Protein AF-A0A7W1S680-F1 (afdb_monomer)

Foldseek 3Di:
DVLVVLVVLLVVLLLQLLLLQLQLVVLVVVQADPNDGDVVSNVSNVRSNVSSVVSLVVSQVSCVVNPNPDPLLSVLSSVLSNVVSNCVVVVVVVVDDPVVVVVNVCVSVVSNVVSVVVVD

Secondary structure (DSSP, 8-state):
-HHHHHHHHHHHHHHHHHHHHHHHHHHHTTSEETTEE-HHHHHHHHHHHHHHHHHHHHHHHHHHHTT---HHHHHHHHHHHHHHHHHHHTT-GGGS-HHHHHHHHHHHHHHHHHHHHHH-

Mean predicted aligned error: 4.37 Å

Solvent-accessible surface area (backbone atoms only — not comparable to full-atom values): 6111 Å² total; per-residue (Å²): 111,72,66,61,55,38,54,53,49,29,52,52,28,34,46,54,11,11,45,22,33,22,45,12,50,59,25,52,73,57,16,64,52,96,91,38,79,39,64,67,32,44,52,50,11,52,49,17,36,53,50,8,50,56,31,36,56,56,18,50,55,41,31,44,78,75,68,56,70,56,65,67,61,54,50,50,54,43,49,53,39,22,52,52,30,33,34,56,74,70,53,50,55,83,69,49,53,75,65,56,53,51,50,53,51,52,52,53,50,50,53,52,48,51,52,48,68,75,76,102

Structure (mmCIF, N/CA/C/O backbone):
data_AF-A0A7W1S680-F1
#
_entry.id   AF-A0A7W1S680-F1
#
loop_
_atom_site.group_PDB
_atom_site.id
_atom_site.type_symbol
_atom_site.label_atom_id
_atom_site.label_alt_id
_atom_site.label_comp_id
_atom_site.label_asym_id
_atom_site.label_entity_id
_atom_site.label_seq_id
_atom_site.pdbx_PDB_ins_code
_atom_site.Cartn_x
_atom_site.Cartn_y
_atom_site.Cartn_z
_atom_site.occupancy
_atom_site.B_iso_or_equiv
_atom_site.auth_seq_id
_atom_site.auth_comp_id
_atom_site.auth_asym_id
_atom_site.auth_atom_id
_atom_site.pdbx_PDB_model_num
ATOM 1 N N . MET A 1 1 ? -12.334 12.227 23.073 1.00 55.75 1 MET A N 1
ATOM 2 C CA . MET A 1 1 ? -11.356 12.900 22.182 1.00 55.75 1 MET A CA 1
ATOM 3 C C . MET A 1 1 ? -10.132 12.025 21.917 1.00 55.75 1 MET A C 1
ATOM 5 O O . MET A 1 1 ? -9.744 11.928 20.762 1.00 55.75 1 MET A O 1
ATOM 9 N N . GLU A 1 2 ? -9.594 11.311 22.916 1.00 63.66 2 GLU A N 1
ATOM 10 C CA . GLU A 1 2 ? -8.465 10.368 22.738 1.00 63.66 2 GLU A CA 1
ATOM 11 C C . GLU A 1 2 ? -8.721 9.264 21.695 1.00 63.66 2 GLU A C 1
ATOM 13 O O . GLU A 1 2 ? -7.851 8.943 20.886 1.00 63.66 2 GLU A O 1
ATOM 18 N N . GLN A 1 3 ? -9.945 8.732 21.647 1.00 67.12 3 GLN A N 1
ATOM 19 C CA . GLN A 1 3 ? -10.297 7.665 20.707 1.00 67.12 3 GLN A CA 1
ATOM 20 C C . GLN A 1 3 ? -10.351 8.147 19.244 1.00 67.12 3 GLN A C 1
ATOM 22 O O . GLN A 1 3 ? -9.863 7.459 18.354 1.00 67.12 3 GLN A O 1
ATOM 27 N N . ILE A 1 4 ? -10.864 9.360 18.993 1.00 71.50 4 ILE A N 1
ATOM 28 C CA . ILE A 1 4 ? -10.884 9.974 17.649 1.00 71.50 4 ILE A CA 1
ATOM 29 C C . ILE A 1 4 ? -9.453 10.233 17.163 1.00 71.50 4 ILE A C 1
ATOM 31 O O . ILE A 1 4 ? -9.131 9.934 16.014 1.00 71.50 4 ILE A O 1
ATOM 35 N N . GLY A 1 5 ? -8.579 10.720 18.052 1.00 80.81 5 GLY A N 1
ATOM 36 C CA . GLY A 1 5 ? -7.153 10.872 17.754 1.00 80.81 5 GLY A CA 1
ATOM 37 C C . GLY A 1 5 ? -6.495 9.542 17.381 1.00 80.81 5 GLY A C 1
ATOM 38 O O . GLY A 1 5 ? -5.732 9.482 16.422 1.00 80.81 5 GLY A O 1
ATOM 39 N N . SER A 1 6 ? -6.860 8.459 18.071 1.00 85.38 6 SER A N 1
ATOM 40 C CA . SER A 1 6 ? -6.329 7.118 17.799 1.00 85.38 6 SER A CA 1
ATOM 41 C C . SER A 1 6 ? -6.743 6.594 16.420 1.00 85.38 6 SER A C 1
ATOM 43 O O . SER A 1 6 ? -5.892 6.115 15.676 1.00 85.38 6 SER A O 1
ATOM 45 N N . TYR A 1 7 ? -8.012 6.751 16.024 1.00 91.50 7 TYR A N 1
ATOM 46 C CA . TYR A 1 7 ? -8.466 6.353 14.684 1.00 91.50 7 TYR A CA 1
ATOM 47 C C . TYR A 1 7 ? -7.807 7.166 13.567 1.00 91.50 7 TYR A C 1
ATOM 49 O O . TYR A 1 7 ? -7.398 6.594 12.557 1.00 91.50 7 TYR A O 1
ATOM 57 N N . ALA A 1 8 ? -7.648 8.480 13.749 1.00 92.62 8 ALA A N 1
ATOM 58 C CA . ALA A 1 8 ? -6.958 9.321 12.772 1.00 92.62 8 ALA A CA 1
ATOM 59 C C . ALA A 1 8 ? -5.498 8.881 12.578 1.00 92.62 8 ALA A C 1
ATOM 61 O O . ALA A 1 8 ? -5.033 8.763 11.445 1.00 92.62 8 ALA A O 1
ATOM 62 N N . VAL A 1 9 ? -4.795 8.572 13.673 1.00 94.69 9 VAL A N 1
ATOM 63 C CA . VAL A 1 9 ? -3.418 8.060 13.632 1.00 94.69 9 VAL A CA 1
ATOM 64 C C . VAL A 1 9 ? -3.344 6.718 12.903 1.00 94.69 9 VAL A C 1
ATOM 66 O O . VAL A 1 9 ? -2.469 6.555 12.056 1.00 94.69 9 VAL A O 1
ATOM 69 N N . ILE A 1 10 ? -4.276 5.792 13.158 1.00 95.12 10 ILE A N 1
ATOM 70 C CA . ILE A 1 10 ? -4.343 4.506 12.443 1.00 95.12 10 ILE A CA 1
ATOM 71 C C . ILE A 1 10 ? -4.457 4.739 10.935 1.00 95.12 10 ILE A C 1
ATOM 73 O O . ILE A 1 10 ? -3.678 4.172 10.170 1.00 95.12 10 ILE A O 1
ATOM 77 N N . VAL A 1 11 ? -5.390 5.592 10.505 1.00 95.38 11 VAL A N 1
ATOM 78 C CA . VAL A 1 11 ? -5.611 5.877 9.080 1.00 95.38 11 VAL A CA 1
ATOM 79 C C . VAL A 1 11 ? -4.367 6.498 8.450 1.00 95.38 11 VAL A C 1
ATOM 81 O O . VAL A 1 11 ? -3.892 6.007 7.429 1.00 95.38 11 VAL A O 1
ATOM 84 N N . ILE A 1 12 ? -3.799 7.534 9.073 1.00 96.81 12 ILE A N 1
ATOM 85 C CA . ILE A 1 12 ? -2.622 8.235 8.546 1.00 96.81 12 ILE A CA 1
ATOM 86 C C . ILE A 1 12 ? -1.425 7.285 8.442 1.00 96.81 12 ILE A C 1
ATOM 88 O O . ILE A 1 12 ? -0.807 7.203 7.383 1.00 96.81 12 ILE A O 1
ATOM 92 N N . LEU A 1 13 ? -1.109 6.540 9.505 1.00 97.69 13 LEU A N 1
ATOM 93 C CA . LEU A 1 13 ? 0.028 5.619 9.505 1.00 97.69 13 LEU A CA 1
ATOM 94 C C . LEU A 1 13 ? -0.156 4.482 8.502 1.00 97.69 13 LEU A C 1
ATOM 96 O O . LEU A 1 13 ? 0.803 4.124 7.825 1.00 97.69 13 LEU A O 1
ATOM 100 N N . THR A 1 14 ? -1.374 3.953 8.357 1.00 97.31 14 THR A N 1
ATOM 101 C CA . THR A 1 14 ? -1.655 2.894 7.377 1.00 97.31 14 THR A CA 1
ATOM 102 C C . THR A 1 14 ? -1.517 3.417 5.946 1.00 97.31 14 THR A C 1
ATOM 104 O O . THR A 1 14 ? -0.926 2.739 5.113 1.00 97.31 14 THR A O 1
ATOM 107 N N . ILE A 1 15 ? -1.986 4.639 5.655 1.00 97.69 15 ILE A N 1
ATOM 108 C CA . ILE A 1 15 ? -1.802 5.287 4.343 1.00 97.69 15 ILE A CA 1
ATOM 109 C C . ILE A 1 15 ? -0.320 5.492 4.040 1.00 97.69 15 ILE A C 1
ATOM 111 O O . ILE A 1 15 ? 0.149 5.095 2.976 1.00 97.69 15 ILE A O 1
ATOM 115 N N . LEU A 1 16 ? 0.434 6.080 4.970 1.00 97.94 16 LEU A N 1
ATOM 116 C CA . LEU A 1 16 ? 1.863 6.318 4.770 1.00 97.94 16 LEU A CA 1
ATOM 117 C C . LEU A 1 16 ? 2.642 5.002 4.625 1.00 97.94 16 LEU A C 1
ATOM 119 O O . LEU A 1 16 ? 3.539 4.915 3.788 1.00 97.94 16 LEU A O 1
ATOM 123 N N . SER A 1 17 ? 2.264 3.977 5.391 1.00 98.38 17 SER A N 1
ATOM 124 C CA . SER A 1 17 ? 2.792 2.621 5.262 1.00 98.38 17 SER A CA 1
ATOM 125 C C . SER A 1 17 ? 2.547 2.056 3.861 1.00 98.38 17 SER A C 1
ATOM 127 O O . SER A 1 17 ? 3.505 1.704 3.174 1.00 98.38 17 SER A O 1
ATOM 129 N N . GLY A 1 18 ? 1.296 2.074 3.389 1.00 97.75 18 GLY A N 1
ATOM 130 C CA . GLY A 1 18 ? 0.941 1.562 2.066 1.00 97.75 18 GLY A CA 1
ATOM 131 C C . GLY A 1 18 ? 1.595 2.329 0.915 1.00 97.75 18 GLY A C 1
ATOM 132 O O . GLY A 1 18 ? 1.929 1.725 -0.103 1.00 97.75 18 GLY A O 1
ATOM 133 N N . ILE A 1 19 ? 1.857 3.632 1.069 1.00 97.69 19 ILE A N 1
ATOM 134 C CA . ILE A 1 19 ? 2.658 4.410 0.109 1.00 97.69 19 ILE A CA 1
ATOM 135 C C . ILE A 1 19 ? 4.118 3.934 0.105 1.00 97.69 19 ILE A C 1
ATOM 137 O O . ILE A 1 19 ? 4.694 3.769 -0.972 1.00 97.69 19 ILE A O 1
ATOM 141 N N . GLY A 1 20 ? 4.715 3.698 1.277 1.00 98.00 20 GLY A N 1
ATOM 142 C CA . GLY A 1 20 ? 6.068 3.141 1.398 1.00 98.00 20 GLY A CA 1
ATOM 143 C C . GLY A 1 20 ? 6.187 1.779 0.713 1.00 98.00 20 GLY A C 1
ATOM 144 O O . GLY A 1 20 ? 7.052 1.587 -0.145 1.00 98.00 20 GLY A O 1
ATOM 145 N N . ASP A 1 21 ? 5.249 0.877 0.998 1.00 98.31 21 ASP A N 1
ATOM 146 C CA . ASP A 1 21 ? 5.191 -0.441 0.365 1.00 98.31 21 ASP A CA 1
ATOM 147 C C . ASP A 1 21 ? 4.945 -0.340 -1.142 1.00 98.31 21 ASP A C 1
ATOM 149 O O . ASP A 1 21 ? 5.576 -1.057 -1.917 1.00 98.31 21 ASP A O 1
ATOM 153 N N . ALA A 1 22 ? 4.098 0.591 -1.596 1.00 97.88 22 ALA A N 1
ATOM 154 C CA . ALA A 1 22 ? 3.875 0.829 -3.018 1.00 97.88 22 ALA A CA 1
ATOM 155 C C . ALA A 1 22 ? 5.160 1.234 -3.754 1.00 97.88 22 ALA A C 1
ATOM 157 O O . ALA A 1 22 ? 5.430 0.713 -4.838 1.00 97.88 22 ALA A O 1
ATOM 158 N N . GLN A 1 23 ? 5.985 2.106 -3.164 1.00 97.81 23 GLN A N 1
ATOM 159 C CA . GLN A 1 23 ? 7.317 2.407 -3.704 1.00 97.81 23 GLN A CA 1
ATOM 160 C C . GLN A 1 23 ? 8.196 1.152 -3.724 1.00 97.81 23 GLN A C 1
ATOM 162 O O . GLN A 1 23 ? 8.834 0.862 -4.740 1.00 97.81 23 GLN A O 1
ATOM 167 N N . GLY A 1 24 ? 8.166 0.371 -2.639 1.00 98.06 24 GLY A N 1
ATOM 168 C CA . GLY A 1 24 ? 8.826 -0.929 -2.536 1.00 98.06 24 GLY A CA 1
ATOM 169 C C . GLY A 1 24 ? 8.504 -1.843 -3.721 1.00 98.06 24 GLY A C 1
ATOM 170 O O . GLY A 1 24 ? 9.416 -2.328 -4.398 1.00 98.06 24 GLY A O 1
ATOM 171 N N . PHE A 1 25 ? 7.215 -2.005 -4.033 1.00 97.94 25 PHE A N 1
ATOM 172 C CA . PHE A 1 25 ? 6.725 -2.817 -5.149 1.00 97.94 25 PHE A CA 1
ATOM 173 C C . PHE A 1 25 ? 7.121 -2.268 -6.521 1.00 97.94 25 PHE A C 1
ATOM 175 O O . PHE A 1 25 ? 7.530 -3.037 -7.392 1.00 97.94 25 PHE A O 1
ATOM 182 N N . LEU A 1 26 ? 7.035 -0.953 -6.733 1.00 96.94 26 LEU A N 1
ATOM 183 C CA . LEU A 1 26 ? 7.388 -0.342 -8.018 1.00 96.94 26 LEU A CA 1
ATOM 184 C C . LEU A 1 26 ? 8.868 -0.516 -8.357 1.00 96.94 26 LEU A C 1
ATOM 186 O O . LEU A 1 26 ? 9.209 -0.814 -9.501 1.00 96.94 26 LEU A O 1
ATOM 190 N N . HIS A 1 27 ? 9.747 -0.355 -7.370 1.00 98.00 27 HIS A N 1
ATOM 191 C CA . HIS A 1 27 ? 11.175 -0.600 -7.545 1.00 98.00 27 HIS A CA 1
ATOM 192 C C . HIS A 1 27 ? 11.495 -2.100 -7.647 1.00 98.00 27 HIS A C 1
ATOM 194 O O . HIS A 1 27 ? 12.300 -2.497 -8.491 1.00 98.00 27 HIS A O 1
ATOM 200 N N . ALA A 1 28 ? 10.799 -2.961 -6.892 1.00 97.62 28 ALA A N 1
ATOM 201 C CA . ALA A 1 28 ? 10.940 -4.416 -7.012 1.00 97.62 28 ALA A CA 1
ATOM 202 C C . ALA A 1 28 ? 10.635 -4.906 -8.437 1.00 97.62 28 ALA A C 1
ATOM 204 O O . ALA A 1 28 ? 11.357 -5.743 -8.975 1.00 97.62 28 ALA A O 1
ATOM 205 N N . ALA A 1 29 ? 9.612 -4.340 -9.086 1.00 96.88 29 ALA A N 1
ATOM 206 C CA . ALA A 1 29 ? 9.246 -4.677 -10.461 1.00 96.88 29 ALA A CA 1
ATOM 207 C C . ALA A 1 29 ? 10.326 -4.303 -11.498 1.00 96.88 29 ALA A C 1
ATOM 209 O O . ALA A 1 29 ? 10.319 -4.831 -12.608 1.00 96.88 29 ALA A O 1
ATOM 210 N N . ARG A 1 30 ? 11.258 -3.405 -11.150 1.00 96.69 30 ARG A N 1
ATOM 211 C CA . ARG A 1 30 ? 12.325 -2.907 -12.034 1.00 96.69 30 ARG A CA 1
ATOM 212 C C . ARG A 1 30 ? 13.710 -3.456 -11.709 1.00 96.69 30 ARG A C 1
ATOM 214 O O . ARG A 1 30 ? 14.632 -3.210 -12.486 1.00 96.69 30 ARG A O 1
ATOM 221 N N . MET A 1 31 ? 13.876 -4.185 -10.602 1.00 97.31 31 MET A N 1
ATOM 222 C CA . MET A 1 31 ? 15.198 -4.609 -10.127 1.00 97.31 31 MET A CA 1
ATOM 223 C C . MET A 1 31 ? 15.862 -5.669 -11.006 1.00 97.31 31 MET A C 1
ATOM 225 O O . MET A 1 31 ? 17.081 -5.789 -10.986 1.00 97.31 31 MET A O 1
ATOM 229 N N . TRP A 1 32 ? 15.096 -6.404 -11.810 1.00 97.06 32 TRP A N 1
ATOM 230 C CA . TRP A 1 32 ? 15.630 -7.358 -12.778 1.00 97.06 32 TRP A CA 1
ATOM 231 C C . TRP A 1 32 ? 15.404 -6.846 -14.194 1.00 97.06 32 TRP A C 1
ATOM 233 O O . TRP A 1 32 ? 14.267 -6.754 -14.649 1.00 97.06 32 TRP A O 1
ATOM 243 N N . GLN A 1 33 ? 16.483 -6.545 -14.916 1.00 95.31 33 GLN A N 1
ATOM 244 C CA . GLN A 1 33 ? 16.410 -6.160 -16.326 1.00 95.31 33 GLN A CA 1
ATOM 245 C C . GLN A 1 33 ? 17.424 -6.963 -17.131 1.00 95.31 33 GLN A C 1
ATOM 247 O O . GLN A 1 33 ? 18.615 -6.985 -16.822 1.00 95.31 33 GLN A O 1
ATOM 252 N N . SER A 1 34 ? 16.946 -7.648 -18.174 1.00 94.75 34 SER A N 1
ATOM 253 C CA . SER A 1 34 ? 17.773 -8.498 -19.047 1.00 94.75 34 SER A CA 1
ATOM 254 C C . SER A 1 34 ? 18.617 -9.534 -18.282 1.00 94.75 34 SER A C 1
ATOM 256 O O . SER A 1 34 ? 19.789 -9.744 -18.586 1.00 94.75 34 SER A O 1
ATOM 258 N N . GLY A 1 35 ? 18.038 -10.143 -17.239 1.00 94.81 35 GLY A N 1
ATOM 259 C CA . GLY A 1 35 ? 18.705 -11.149 -16.400 1.00 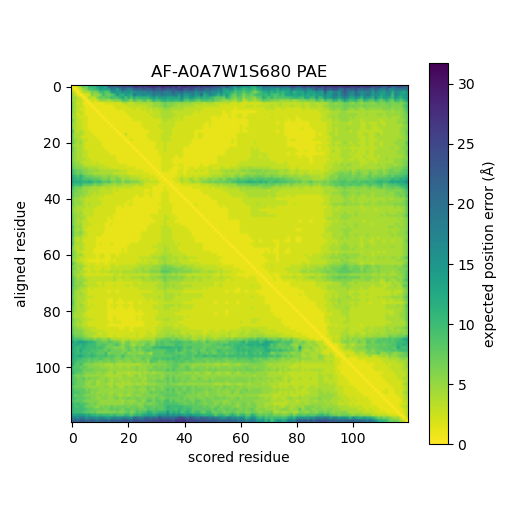94.81 35 GLY A CA 1
ATOM 260 C C . GLY A 1 35 ? 19.763 -10.599 -15.435 1.00 94.81 35 GLY A C 1
ATOM 261 O O . GLY A 1 35 ? 20.405 -11.378 -14.736 1.00 94.81 35 GLY A O 1
ATOM 262 N N . LYS A 1 36 ? 19.952 -9.276 -15.371 1.00 97.31 36 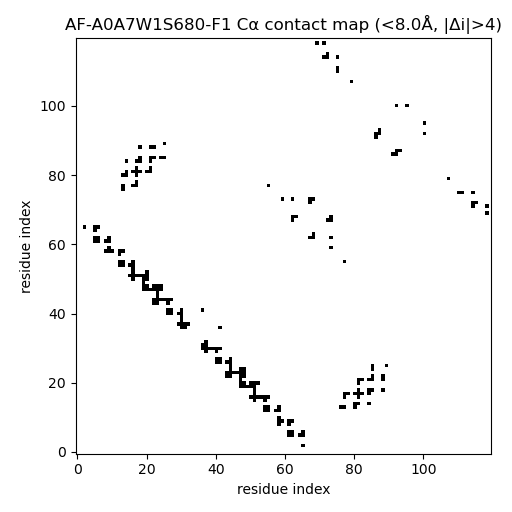LYS A N 1
ATOM 263 C CA . LYS A 1 36 ? 20.883 -8.622 -14.446 1.00 97.31 36 LYS A CA 1
ATOM 264 C C . LY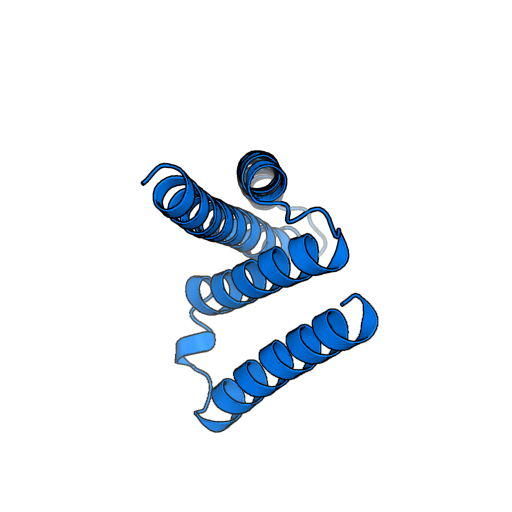S A 1 36 ? 20.124 -7.901 -13.338 1.00 97.31 36 LYS A C 1
ATOM 266 O O . LYS A 1 36 ? 19.077 -7.301 -13.582 1.00 97.31 36 LYS A O 1
ATOM 271 N N . LEU A 1 37 ? 20.687 -7.952 -12.134 1.00 97.81 37 LEU A N 1
ATOM 272 C CA . LEU A 1 37 ? 20.186 -7.221 -10.979 1.00 97.81 37 LEU A CA 1
ATOM 273 C C . LEU A 1 37 ? 20.634 -5.757 -11.047 1.00 97.81 37 LEU A C 1
ATOM 275 O O . LEU A 1 37 ? 21.825 -5.462 -11.169 1.00 97.81 37 LEU A O 1
ATOM 279 N N . ILE A 1 38 ? 19.680 -4.842 -10.926 1.00 98.31 38 ILE A N 1
ATOM 280 C CA . ILE A 1 38 ? 19.913 -3.411 -10.772 1.00 98.31 38 ILE A CA 1
ATOM 281 C C . ILE A 1 38 ? 19.882 -3.095 -9.280 1.00 98.31 38 ILE A C 1
ATOM 283 O O . ILE A 1 38 ? 18.825 -2.950 -8.668 1.00 98.31 38 ILE A O 1
ATOM 287 N N . TRP A 1 39 ? 21.071 -2.965 -8.697 1.00 97.88 39 TRP A N 1
ATOM 288 C CA . TRP A 1 39 ? 21.260 -2.752 -7.260 1.00 97.88 39 TRP A CA 1
ATOM 289 C C . TRP A 1 39 ? 20.564 -1.507 -6.714 1.00 97.88 39 TRP A C 1
ATOM 291 O O . TRP A 1 39 ? 20.078 -1.527 -5.588 1.00 97.88 39 TRP A O 1
ATOM 301 N N . VAL A 1 40 ? 20.484 -0.438 -7.509 1.00 98.12 40 VAL A N 1
ATOM 302 C CA . VAL A 1 40 ? 19.799 0.797 -7.104 1.00 98.12 40 VAL A CA 1
ATOM 303 C C . VAL A 1 40 ? 18.305 0.544 -6.897 1.00 98.12 40 VAL A C 1
ATOM 305 O O . VAL A 1 40 ? 17.767 0.908 -5.857 1.00 98.12 40 VAL A O 1
ATOM 308 N N . GLU A 1 41 ? 17.647 -0.145 -7.832 1.00 98.25 41 GLU A N 1
ATOM 309 C CA . GLU A 1 41 ? 16.230 -0.507 -7.707 1.00 98.25 41 GLU A CA 1
ATOM 310 C C . GLU A 1 41 ? 16.003 -1.476 -6.539 1.00 98.25 41 GLU A C 1
ATOM 312 O O . GLU A 1 41 ? 15.051 -1.312 -5.785 1.00 98.25 41 GLU A O 1
ATOM 317 N N . MET A 1 42 ? 16.908 -2.435 -6.317 1.00 98.38 42 MET A N 1
ATOM 318 C CA . MET A 1 42 ? 16.843 -3.306 -5.138 1.00 98.38 42 MET A CA 1
ATOM 319 C C . MET A 1 42 ? 16.942 -2.505 -3.830 1.00 98.38 42 MET A C 1
ATOM 321 O O . MET A 1 42 ? 16.152 -2.726 -2.916 1.00 98.38 42 MET A O 1
ATOM 325 N N . GLY A 1 43 ? 17.890 -1.569 -3.734 1.00 98.38 43 GLY A N 1
ATOM 326 C CA . GLY A 1 43 ? 18.076 -0.733 -2.547 1.00 98.38 43 GLY A CA 1
ATOM 327 C C . GLY A 1 43 ? 16.878 0.176 -2.275 1.00 98.38 43 GLY A C 1
ATOM 328 O O . GLY A 1 43 ? 16.415 0.258 -1.140 1.00 98.38 43 GLY A O 1
ATOM 329 N N . LEU A 1 44 ? 16.330 0.807 -3.317 1.00 98.25 44 LEU A N 1
ATOM 330 C CA . LEU A 1 44 ? 15.122 1.631 -3.214 1.00 98.25 44 LEU A CA 1
ATOM 331 C C . LEU A 1 44 ? 13.892 0.796 -2.850 1.00 98.25 44 LEU A C 1
ATOM 333 O O . LEU A 1 44 ? 13.080 1.229 -2.035 1.00 98.25 44 LEU A O 1
ATOM 337 N N . SER A 1 45 ? 13.782 -0.417 -3.393 1.00 98.38 45 SER A N 1
ATOM 338 C CA . SER A 1 45 ? 12.723 -1.358 -3.037 1.00 98.38 45 SER A CA 1
ATOM 339 C C . SER A 1 45 ? 12.795 -1.749 -1.560 1.00 98.38 45 SER A C 1
ATOM 341 O O . SER A 1 45 ? 11.811 -1.613 -0.832 1.00 98.38 45 SER A O 1
ATOM 343 N N . ALA A 1 46 ? 13.981 -2.151 -1.095 1.00 98.44 46 ALA A N 1
ATOM 344 C CA . ALA A 1 46 ? 14.217 -2.502 0.300 1.00 98.44 46 ALA A CA 1
ATOM 345 C C . ALA A 1 46 ? 13.918 -1.329 1.242 1.00 98.44 46 ALA A C 1
ATOM 347 O O . ALA A 1 46 ? 13.288 -1.524 2.279 1.00 98.44 46 ALA A O 1
ATOM 348 N N . LEU A 1 47 ? 14.316 -0.108 0.871 1.00 98.38 47 LEU A N 1
ATOM 349 C CA . LEU A 1 47 ? 14.024 1.094 1.650 1.00 98.38 47 LEU A CA 1
ATOM 350 C C . LEU A 1 47 ? 12.518 1.387 1.710 1.00 98.38 47 LEU A C 1
ATOM 352 O O . LEU A 1 47 ? 12.007 1.685 2.787 1.00 98.38 47 LEU A O 1
ATOM 356 N N . GLY A 1 48 ? 11.810 1.269 0.582 1.00 98.06 48 GLY A N 1
ATOM 357 C CA . GLY A 1 48 ? 10.358 1.442 0.514 1.00 98.06 48 GLY A CA 1
ATOM 358 C C . GLY A 1 48 ? 9.629 0.498 1.469 1.00 98.06 48 GLY A C 1
ATOM 359 O O . GLY A 1 48 ? 8.881 0.960 2.329 1.00 98.06 48 GLY A O 1
ATOM 360 N N . PHE A 1 49 ? 9.935 -0.801 1.400 1.00 98.25 49 PHE A N 1
ATOM 361 C CA . PHE A 1 49 ? 9.365 -1.795 2.315 1.00 98.25 49 PHE A CA 1
ATOM 362 C C . PHE A 1 49 ? 9.779 -1.578 3.772 1.00 98.25 49 PHE A C 1
ATOM 364 O O . PHE A 1 49 ? 8.958 -1.743 4.667 1.00 98.25 49 PHE A O 1
ATOM 371 N N . ALA A 1 50 ? 11.028 -1.185 4.043 1.00 98.50 50 ALA A N 1
ATOM 372 C CA . ALA A 1 50 ? 11.485 -0.919 5.407 1.00 98.50 50 ALA A CA 1
ATOM 373 C C . ALA A 1 50 ? 10.723 0.252 6.049 1.00 98.50 50 ALA A C 1
ATOM 375 O O . ALA A 1 50 ? 10.327 0.176 7.212 1.00 98.50 50 ALA A O 1
ATOM 376 N N . ILE A 1 51 ? 10.479 1.322 5.288 1.00 98.06 51 ILE A N 1
ATOM 377 C CA . ILE A 1 51 ? 9.663 2.454 5.739 1.00 98.06 51 ILE A CA 1
ATOM 378 C C . ILE A 1 51 ? 8.202 2.018 5.898 1.00 98.06 51 ILE A C 1
ATOM 380 O O . ILE A 1 51 ? 7.590 2.301 6.930 1.00 98.06 51 ILE A O 1
ATOM 384 N N . GLY A 1 52 ? 7.661 1.304 4.907 1.00 98.00 52 GLY A N 1
ATOM 385 C CA . GLY A 1 52 ? 6.287 0.807 4.906 1.00 98.00 52 GLY A CA 1
ATOM 386 C C . GLY A 1 52 ? 5.981 -0.051 6.131 1.00 98.00 52 GLY A C 1
ATOM 387 O O . GLY A 1 52 ? 5.058 0.258 6.891 1.00 98.00 52 GLY A O 1
ATOM 388 N N . ILE A 1 53 ? 6.815 -1.058 6.403 1.00 97.56 53 ILE A N 1
ATOM 389 C CA . ILE A 1 53 ? 6.627 -1.965 7.538 1.00 97.56 53 ILE A CA 1
ATOM 390 C C . ILE A 1 53 ? 6.840 -1.274 8.889 1.00 97.56 53 ILE A C 1
ATOM 392 O O . ILE A 1 53 ? 6.092 -1.534 9.831 1.00 97.56 53 ILE A O 1
ATOM 396 N N . ALA A 1 54 ? 7.802 -0.350 8.997 1.00 98.19 54 ALA A N 1
ATOM 397 C CA . ALA A 1 54 ? 8.032 0.392 10.234 1.00 98.19 54 ALA A CA 1
ATOM 398 C C . ALA A 1 54 ? 6.809 1.244 10.610 1.00 98.19 54 ALA A C 1
ATOM 400 O O . ALA A 1 54 ? 6.385 1.253 11.767 1.00 98.19 54 ALA A O 1
ATOM 401 N N . LEU A 1 55 ? 6.198 1.917 9.630 1.00 98.06 55 LEU A N 1
ATOM 402 C CA . LEU A 1 55 ? 4.966 2.681 9.831 1.00 98.06 55 LEU A CA 1
ATOM 403 C C . LEU A 1 55 ? 3.772 1.774 10.141 1.00 98.06 55 LEU A C 1
ATOM 405 O O . LEU A 1 55 ? 2.955 2.122 10.996 1.00 98.06 55 LEU A O 1
ATOM 409 N N . TYR A 1 56 ? 3.694 0.597 9.514 1.00 97.75 56 TYR A N 1
ATOM 410 C CA . TYR A 1 56 ? 2.657 -0.382 9.828 1.00 97.75 56 TYR A CA 1
ATOM 411 C C . TYR A 1 56 ? 2.753 -0.863 11.277 1.00 97.75 56 TYR A C 1
ATOM 413 O O . TYR A 1 56 ? 1.741 -0.909 11.967 1.00 97.75 56 TYR A O 1
ATOM 421 N N . TRP A 1 57 ? 3.951 -1.139 11.798 1.00 97.69 57 TRP A N 1
ATOM 422 C CA . TRP A 1 57 ? 4.123 -1.504 13.210 1.00 97.69 57 TRP A CA 1
ATOM 423 C C . TRP A 1 57 ? 3.643 -0.412 14.169 1.00 97.69 57 TRP A C 1
ATOM 425 O O . TRP A 1 57 ? 3.041 -0.714 15.202 1.00 97.69 57 TRP A O 1
ATOM 435 N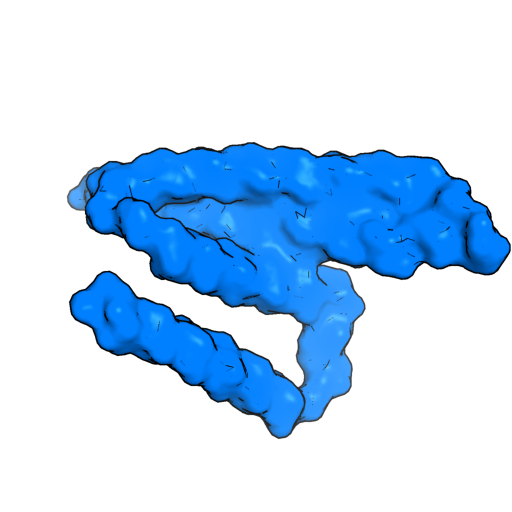 N . LEU A 1 58 ? 3.848 0.860 13.819 1.00 96.69 58 LEU A N 1
ATOM 436 C CA . LEU A 1 58 ? 3.278 1.970 14.582 1.00 96.69 58 LEU A CA 1
ATOM 437 C C . LEU A 1 58 ? 1.744 1.992 14.481 1.00 96.69 58 LEU A C 1
ATOM 439 O O . LEU A 1 58 ? 1.077 2.199 15.495 1.00 96.69 58 LEU A O 1
ATOM 443 N N . ALA A 1 59 ? 1.180 1.720 13.300 1.00 96.69 59 ALA A N 1
ATOM 444 C CA . ALA A 1 59 ? -0.26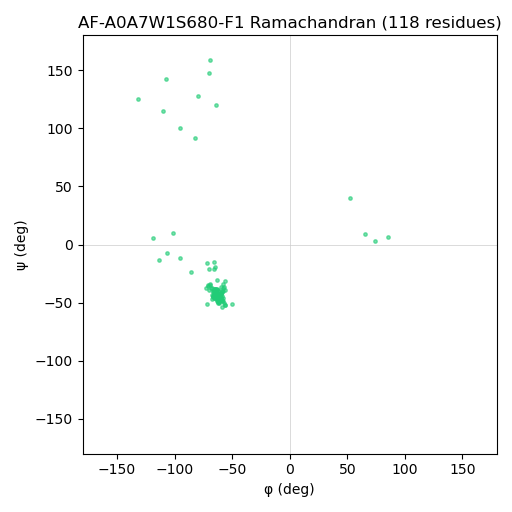6 1.604 13.115 1.00 96.69 59 ALA A CA 1
ATOM 445 C C . ALA A 1 59 ? -0.853 0.453 13.947 1.00 96.69 59 ALA A C 1
ATOM 447 O O . ALA A 1 59 ? -1.862 0.651 14.620 1.00 96.69 59 ALA A O 1
ATOM 448 N N . LEU A 1 60 ? -0.193 -0.710 13.982 1.00 96.69 60 LEU A N 1
ATOM 449 C CA . LEU A 1 60 ? -0.593 -1.871 14.783 1.00 96.69 60 LEU A CA 1
ATOM 450 C C . LEU A 1 60 ? -0.663 -1.543 16.273 1.00 96.69 60 LEU A C 1
ATOM 452 O O . LEU A 1 60 ? -1.609 -1.946 16.952 1.00 96.69 60 LEU A O 1
ATOM 456 N N . ARG A 1 61 ? 0.302 -0.769 16.785 1.00 95.44 61 ARG A N 1
ATOM 457 C CA . ARG A 1 61 ? 0.266 -0.288 18.171 1.00 95.44 61 ARG A CA 1
ATOM 458 C C . ARG A 1 61 ? -1.009 0.515 18.439 1.00 95.44 61 ARG A C 1
ATOM 460 O O . ARG A 1 61 ? -1.666 0.272 19.445 1.00 95.44 61 ARG A O 1
ATOM 467 N N . SER A 1 62 ? -1.379 1.433 17.547 1.00 94.06 62 SER A N 1
ATOM 468 C CA . SER A 1 62 ? -2.608 2.230 17.679 1.00 94.06 62 SER A CA 1
ATOM 469 C C . SER A 1 62 ? -3.888 1.415 17.453 1.00 94.06 62 SER A C 1
ATOM 471 O O . SER A 1 62 ? -4.889 1.643 18.128 1.00 94.06 62 SER A O 1
ATOM 473 N N . MET A 1 63 ? -3.871 0.432 16.551 1.00 95.06 63 MET A N 1
ATOM 474 C CA . MET A 1 63 ? -4.975 -0.514 16.353 1.00 95.06 63 MET A CA 1
ATOM 475 C C . MET A 1 63 ? -5.239 -1.320 17.630 1.00 95.06 63 MET A C 1
ATOM 477 O O . MET A 1 63 ? -6.386 -1.451 18.056 1.00 95.06 63 MET A O 1
ATOM 481 N N . ASN A 1 64 ? -4.178 -1.774 18.302 1.00 94.38 64 ASN A N 1
ATOM 482 C CA . ASN A 1 64 ? -4.282 -2.511 19.556 1.00 94.38 64 ASN A CA 1
ATOM 483 C C . ASN A 1 64 ? -4.939 -1.675 20.671 1.00 94.38 64 ASN A C 1
ATOM 485 O O . ASN A 1 64 ? -5.806 -2.186 21.375 1.00 94.38 64 ASN A O 1
ATOM 489 N N . THR A 1 65 ? -4.622 -0.376 20.780 1.00 92.56 65 THR A N 1
ATOM 490 C CA . THR A 1 65 ? -5.225 0.499 21.808 1.00 92.56 65 THR A CA 1
ATOM 491 C C . THR A 1 65 ? -6.724 0.730 21.624 1.00 92.56 65 THR A C 1
ATOM 493 O O . THR A 1 65 ? -7.401 1.083 22.584 1.00 92.56 65 THR A O 1
ATOM 496 N N . VAL A 1 66 ? -7.257 0.532 20.413 1.00 92.25 66 VAL A N 1
ATOM 497 C CA . VAL A 1 66 ? -8.702 0.618 20.130 1.00 92.25 66 VAL A CA 1
ATOM 498 C C . VAL A 1 66 ? -9.373 -0.759 20.025 1.00 92.25 66 VAL A C 1
ATOM 500 O O . VAL A 1 66 ? -10.532 -0.842 19.631 1.00 92.25 66 VAL A O 1
ATOM 503 N N . GLY A 1 67 ? -8.667 -1.836 20.389 1.00 92.88 67 GLY A N 1
ATOM 504 C CA . GLY A 1 67 ? -9.200 -3.201 20.425 1.00 92.88 67 GLY A CA 1
ATOM 505 C C . GLY A 1 67 ? -9.147 -3.963 19.097 1.00 92.88 67 GLY A C 1
ATOM 506 O O . GLY A 1 67 ? -9.653 -5.079 19.024 1.00 92.88 67 GLY A O 1
ATOM 507 N N . ILE A 1 68 ? -8.519 -3.415 18.052 1.00 92.56 68 ILE A N 1
ATOM 508 C CA . ILE A 1 68 ? -8.326 -4.112 16.773 1.00 92.56 68 ILE A CA 1
ATOM 509 C C . ILE A 1 68 ? -7.098 -5.018 16.903 1.00 92.56 68 ILE A C 1
ATOM 511 O O . ILE A 1 68 ? -5.962 -4.599 16.669 1.00 92.56 68 ILE A O 1
ATOM 515 N N . THR A 1 69 ? -7.325 -6.266 17.305 1.00 94.19 69 THR A N 1
ATOM 516 C CA . THR A 1 69 ? -6.269 -7.266 17.547 1.00 94.19 69 THR A CA 1
ATOM 517 C C . THR A 1 69 ? -6.286 -8.441 16.572 1.00 94.19 69 THR A C 1
ATOM 519 O O . THR A 1 69 ? -5.298 -9.167 16.518 1.00 94.19 69 THR A O 1
ATOM 522 N N . SER A 1 70 ? -7.363 -8.615 15.794 1.00 92.25 70 SER A N 1
ATOM 523 C CA . SER A 1 70 ? -7.455 -9.655 14.759 1.00 92.25 70 SER A CA 1
ATOM 524 C C . SER A 1 70 ? -6.407 -9.407 13.667 1.00 92.25 70 SER A C 1
ATOM 526 O O . SER A 1 70 ? -6.459 -8.358 13.009 1.00 92.25 70 SER A O 1
ATOM 528 N N . PRO A 1 71 ? -5.479 -10.355 13.439 1.00 92.62 71 PRO A N 1
ATOM 529 C CA . PRO A 1 71 ? -4.511 -10.263 12.352 1.00 92.62 71 PRO A CA 1
ATOM 530 C C . PRO A 1 71 ? -5.190 -10.117 10.989 1.00 92.62 71 PRO A C 1
ATOM 532 O O . PRO A 1 71 ? -4.726 -9.359 10.148 1.00 92.62 71 PRO A O 1
ATOM 535 N N . GLU A 1 72 ? -6.328 -10.778 10.782 1.00 90.31 72 GLU A N 1
ATOM 536 C CA . GLU A 1 72 ? -7.078 -10.748 9.529 1.00 90.31 72 GLU A CA 1
ATOM 537 C C . GLU A 1 72 ? -7.5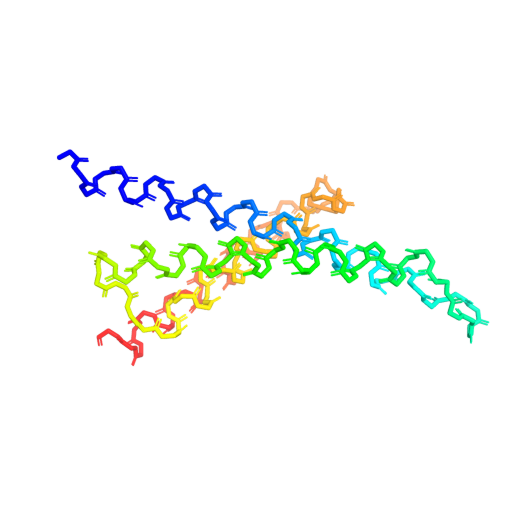84 -9.335 9.211 1.00 90.31 72 GLU A C 1
ATOM 539 O O . GLU A 1 72 ? -7.413 -8.861 8.085 1.00 90.31 72 GLU A O 1
ATOM 544 N N . ILE A 1 73 ? -8.147 -8.634 10.204 1.00 90.62 73 ILE A N 1
ATOM 545 C CA . ILE A 1 73 ? -8.615 -7.246 10.054 1.00 90.62 73 ILE A CA 1
ATOM 546 C C . ILE A 1 73 ? -7.435 -6.296 9.814 1.00 90.62 73 ILE A C 1
ATOM 548 O O . ILE A 1 73 ? -7.499 -5.430 8.936 1.00 90.62 73 ILE A O 1
ATOM 552 N N . GLN A 1 74 ? -6.350 -6.448 10.573 1.00 94.12 74 GLN A N 1
ATOM 553 C CA . GLN A 1 74 ? -5.154 -5.612 10.427 1.00 94.12 74 GLN A CA 1
ATOM 554 C C . GLN A 1 74 ? -4.547 -5.772 9.025 1.00 94.12 74 GLN A C 1
ATOM 556 O O . GLN A 1 74 ? -4.319 -4.789 8.315 1.00 94.12 74 GLN A O 1
ATOM 561 N N . THR A 1 75 ? -4.375 -7.020 8.587 1.00 92.50 75 THR A N 1
ATOM 562 C CA . THR A 1 75 ? -3.777 -7.375 7.302 1.00 92.50 75 THR A CA 1
ATOM 563 C C . THR A 1 75 ? -4.644 -6.958 6.120 1.00 92.50 75 THR A C 1
ATOM 565 O O . THR A 1 75 ? -4.098 -6.396 5.173 1.00 92.50 75 THR A O 1
ATOM 568 N N . VAL A 1 76 ? -5.970 -7.160 6.142 1.00 91.69 76 VAL A N 1
ATOM 569 C CA . VAL A 1 76 ? -6.831 -6.712 5.027 1.00 91.69 76 VAL A CA 1
ATOM 570 C C . VAL A 1 76 ? -6.840 -5.192 4.899 1.00 91.69 76 VAL A C 1
ATOM 572 O O . VAL A 1 76 ? -6.783 -4.673 3.787 1.00 91.69 76 VAL A O 1
ATOM 575 N N . THR A 1 77 ? -6.842 -4.479 6.029 1.00 92.44 77 THR A N 1
ATOM 576 C CA . THR A 1 77 ? -6.812 -3.013 6.047 1.00 92.44 77 THR A CA 1
ATOM 577 C C . THR A 1 77 ? -5.517 -2.501 5.423 1.00 92.44 77 THR A C 1
ATOM 579 O O . THR A 1 77 ? -5.552 -1.661 4.524 1.00 92.44 77 THR A O 1
ATOM 582 N N . TRP A 1 78 ? -4.375 -3.049 5.845 1.00 95.56 78 TRP A N 1
ATOM 583 C CA . TRP A 1 78 ? -3.073 -2.712 5.275 1.00 95.56 78 TRP A CA 1
ATOM 584 C C . TRP A 1 78 ? -2.981 -3.073 3.788 1.00 95.56 78 TRP A C 1
ATOM 586 O O . TRP A 1 78 ? -2.655 -2.208 2.979 1.00 95.56 78 TRP A O 1
ATOM 596 N N . PHE A 1 79 ? -3.362 -4.293 3.390 1.00 93.75 79 PHE A N 1
ATOM 597 C CA . PHE A 1 79 ? -3.323 -4.707 1.983 1.00 93.75 79 PHE A CA 1
ATOM 598 C C . PHE A 1 79 ? -4.199 -3.841 1.082 1.00 93.75 79 PHE A C 1
ATOM 600 O O . PHE A 1 79 ? -3.763 -3.482 -0.010 1.00 93.75 79 PHE A O 1
ATOM 607 N N . ALA A 1 80 ? -5.413 -3.494 1.513 1.00 93.31 80 ALA A N 1
ATOM 608 C CA . ALA A 1 80 ? -6.301 -2.639 0.734 1.00 93.31 80 ALA A CA 1
ATOM 609 C C . ALA A 1 80 ? -5.642 -1.282 0.451 1.00 93.31 80 ALA A C 1
ATOM 611 O O . ALA A 1 80 ? -5.585 -0.840 -0.698 1.00 93.31 80 ALA A O 1
ATOM 612 N N . VAL A 1 81 ? -5.079 -0.654 1.485 1.00 95.81 81 VAL A N 1
ATOM 613 C CA . VAL A 1 81 ? -4.383 0.632 1.365 1.00 95.81 81 VAL A CA 1
ATOM 614 C C . VAL A 1 81 ? -3.137 0.516 0.487 1.00 95.81 81 VAL A C 1
ATOM 616 O O . VAL A 1 81 ? -2.910 1.375 -0.367 1.00 95.81 81 VAL A O 1
ATOM 619 N N . THR A 1 82 ? -2.363 -0.557 0.627 1.00 96.25 82 THR A N 1
ATOM 620 C CA . THR A 1 82 ? -1.182 -0.830 -0.200 1.00 96.25 82 THR A CA 1
ATOM 621 C C . THR A 1 82 ? -1.545 -1.027 -1.672 1.00 96.25 82 THR A C 1
ATOM 623 O O . THR A 1 82 ? -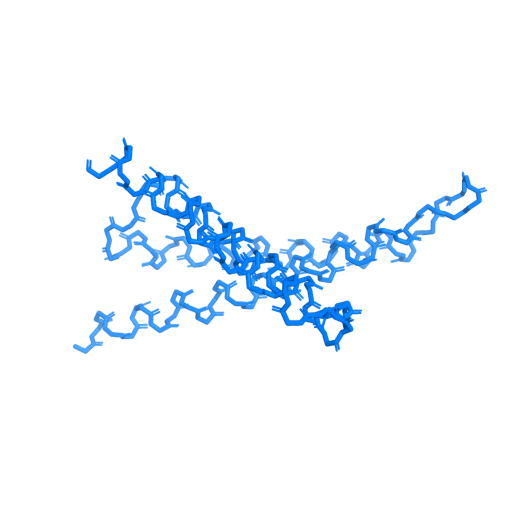0.927 -0.409 -2.536 1.00 96.25 82 THR A O 1
ATOM 626 N N . LEU A 1 83 ? -2.583 -1.809 -1.989 1.00 93.31 83 LEU A N 1
ATOM 627 C CA . LEU A 1 83 ? -3.043 -2.023 -3.368 1.00 93.31 83 LEU A CA 1
ATOM 628 C C . LEU A 1 83 ? -3.527 -0.725 -4.018 1.00 93.31 83 LEU A C 1
ATOM 630 O O . LEU A 1 83 ? -3.144 -0.420 -5.150 1.00 93.31 83 LEU A O 1
ATOM 634 N N . ILE A 1 84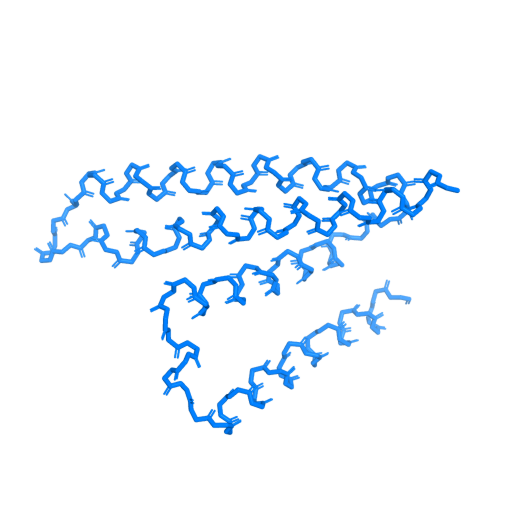 ? -4.327 0.060 -3.293 1.00 92.50 84 ILE A N 1
ATOM 635 C CA . ILE A 1 84 ? -4.775 1.381 -3.749 1.00 92.50 84 ILE A CA 1
ATOM 636 C C . ILE A 1 84 ? -3.560 2.282 -3.997 1.00 92.50 84 ILE A C 1
ATOM 638 O O . ILE A 1 84 ? -3.462 2.913 -5.049 1.00 92.50 84 ILE A O 1
ATOM 642 N N . SER A 1 85 ? -2.598 2.298 -3.074 1.00 94.94 85 SER A N 1
ATOM 643 C CA . SER A 1 85 ? -1.379 3.100 -3.203 1.00 94.94 85 SER A CA 1
ATOM 644 C C . SER A 1 85 ? -0.548 2.681 -4.418 1.00 94.94 85 SER A C 1
ATOM 646 O O . SER A 1 85 ? -0.119 3.542 -5.180 1.00 94.94 85 SER A O 1
ATOM 648 N N . VAL A 1 86 ? -0.384 1.381 -4.682 1.00 95.38 86 VAL A N 1
ATOM 649 C CA . VAL A 1 86 ? 0.292 0.878 -5.892 1.00 95.38 86 VAL A CA 1
ATOM 650 C C . VAL A 1 86 ? -0.424 1.355 -7.154 1.00 95.38 86 VAL A C 1
ATOM 652 O O . VAL A 1 86 ? 0.219 1.872 -8.072 1.00 95.38 86 VAL A O 1
ATOM 655 N N . ALA A 1 87 ? -1.750 1.227 -7.212 1.00 92.12 87 ALA A N 1
ATOM 656 C CA . ALA A 1 87 ? -2.537 1.634 -8.375 1.00 92.12 87 ALA A CA 1
ATOM 657 C C . ALA A 1 87 ? -2.431 3.149 -8.646 1.00 92.12 87 ALA A C 1
ATOM 659 O O . ALA A 1 87 ? -2.295 3.564 -9.802 1.00 92.12 87 ALA A O 1
ATOM 660 N N . LEU A 1 88 ? -2.423 3.968 -7.590 1.00 91.75 88 LEU A N 1
ATOM 661 C CA . LEU A 1 88 ? -2.271 5.421 -7.681 1.00 91.75 88 LEU A CA 1
ATOM 662 C C . LEU A 1 88 ? -0.847 5.835 -8.072 1.00 91.75 88 LEU A C 1
ATOM 664 O O . LEU A 1 88 ? -0.672 6.587 -9.028 1.00 91.75 88 LEU A O 1
ATOM 668 N N . VAL A 1 89 ? 0.177 5.326 -7.381 1.00 92.62 89 VAL A N 1
ATOM 669 C CA . VAL A 1 89 ? 1.582 5.718 -7.604 1.00 92.62 89 VAL A CA 1
ATOM 670 C C . VAL A 1 89 ? 2.095 5.217 -8.956 1.00 92.62 89 VAL A C 1
ATOM 672 O O . VAL A 1 89 ? 2.847 5.918 -9.628 1.00 92.62 89 VAL A O 1
ATOM 675 N N . SER A 1 90 ? 1.648 4.043 -9.414 1.00 91.19 90 SER A N 1
ATOM 676 C CA . SER A 1 90 ? 1.945 3.565 -10.775 1.00 91.19 90 SER A CA 1
ATOM 677 C C . SER A 1 90 ? 1.297 4.419 -11.874 1.00 91.19 90 SER A C 1
ATOM 679 O O . SER A 1 90 ? 1.636 4.266 -13.050 1.00 91.19 90 SER A O 1
ATOM 681 N N . GLY A 1 91 ? 0.321 5.267 -11.529 1.00 87.00 91 GLY A N 1
ATOM 682 C CA . GLY A 1 91 ? -0.515 5.992 -12.485 1.00 87.00 91 GLY A CA 1
ATOM 683 C C . GLY A 1 91 ? -1.408 5.079 -13.333 1.00 87.00 91 GLY A C 1
ATOM 684 O O . GLY A 1 91 ? -2.011 5.545 -14.300 1.00 87.00 91 GLY A O 1
ATOM 685 N N . SER A 1 92 ? -1.490 3.783 -13.012 1.00 81.81 92 SER A N 1
ATOM 686 C CA . SER A 1 92 ? -2.320 2.821 -13.743 1.00 81.81 92 SER A CA 1
ATOM 687 C C . SER A 1 92 ? -3.805 3.049 -13.484 1.00 81.81 92 SER A C 1
ATOM 689 O O . SER A 1 92 ? -4.593 2.959 -14.420 1.00 81.81 92 SER A O 1
ATOM 691 N N . PHE A 1 93 ? -4.172 3.453 -12.265 1.00 80.38 93 PHE A N 1
ATOM 692 C CA . PHE A 1 93 ? -5.562 3.695 -11.878 1.00 80.38 93 PHE A CA 1
ATOM 693 C C . PHE A 1 93 ? -6.263 4.742 -12.759 1.00 80.38 93 PHE A C 1
ATOM 695 O O . PHE A 1 93 ? -7.424 4.581 -13.126 1.00 80.38 93 PHE A O 1
ATOM 702 N N . LEU A 1 94 ? -5.540 5.795 -13.161 1.00 79.31 94 LEU A N 1
ATOM 703 C CA . LEU A 1 94 ? -6.058 6.841 -14.053 1.00 79.31 94 LEU A CA 1
ATOM 704 C C . LEU A 1 94 ? -6.235 6.366 -15.503 1.00 79.31 94 LEU A C 1
ATOM 706 O O . LEU A 1 94 ? -6.902 7.033 -16.287 1.00 79.31 94 LEU A O 1
ATOM 710 N N . LYS A 1 95 ? -5.627 5.233 -15.869 1.00 87.75 95 LYS A N 1
ATOM 711 C CA . LYS A 1 95 ? -5.737 4.615 -17.198 1.00 87.75 95 LYS A CA 1
ATOM 712 C C . LYS A 1 95 ? -6.812 3.530 -17.256 1.00 87.75 95 LYS A C 1
ATOM 714 O O . LYS A 1 95 ? -7.117 3.051 -18.343 1.00 87.75 95 LYS A O 1
ATOM 719 N N . TRP A 1 96 ? -7.334 3.106 -16.109 1.00 87.06 96 TRP A N 1
ATOM 720 C CA . TRP A 1 96 ? -8.360 2.075 -16.032 1.00 87.06 96 TRP A CA 1
ATOM 721 C C . TRP A 1 96 ? -9.692 2.574 -16.575 1.00 87.06 96 TRP A C 1
ATOM 723 O O . TRP A 1 96 ? -10.044 3.747 -16.431 1.00 87.06 96 TRP A O 1
ATOM 733 N N . THR A 1 97 ? -10.455 1.664 -17.175 1.00 92.69 97 THR A N 1
ATOM 734 C CA . THR A 1 97 ? -11.839 1.965 -17.529 1.00 92.69 97 THR A CA 1
ATOM 735 C C . THR A 1 97 ? -12.682 2.088 -16.257 1.00 92.69 97 THR A C 1
ATOM 737 O O . THR A 1 97 ? -12.332 1.545 -15.206 1.00 92.69 97 THR A O 1
ATOM 740 N N .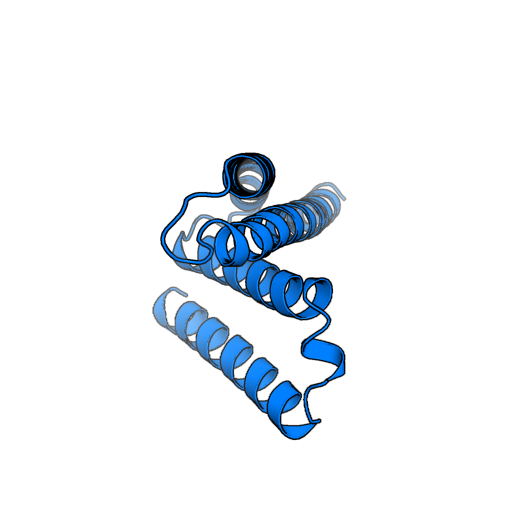 LEU A 1 98 ? -13.831 2.769 -16.339 1.00 90.81 98 LEU A N 1
ATOM 741 C CA . LEU A 1 98 ? -14.775 2.833 -15.212 1.00 90.81 98 LEU A CA 1
ATOM 742 C C . LEU A 1 98 ? -15.210 1.434 -14.744 1.00 90.81 98 LEU A C 1
ATOM 744 O O . LEU A 1 98 ? -15.456 1.234 -13.556 1.00 90.81 98 LEU A O 1
ATOM 748 N N . LEU A 1 99 ? -15.272 0.465 -15.664 1.00 93.06 99 LEU A N 1
ATOM 749 C CA . LEU A 1 99 ? -15.596 -0.921 -15.344 1.00 93.06 99 LEU A CA 1
ATOM 750 C C . LEU A 1 99 ? -14.505 -1.562 -14.474 1.00 93.06 99 LEU A C 1
ATOM 752 O O . LEU A 1 99 ? -14.826 -2.164 -13.455 1.00 93.06 99 LEU A O 1
ATOM 756 N N . ASP A 1 100 ? -13.229 -1.387 -14.823 1.00 90.94 100 ASP A N 1
ATOM 757 C CA . ASP A 1 100 ? -12.107 -1.952 -14.058 1.00 90.94 100 ASP A CA 1
ATOM 758 C C . ASP A 1 100 ? -12.024 -1.349 -12.650 1.00 90.94 100 ASP A C 1
ATOM 760 O O . ASP A 1 100 ? -11.796 -2.059 -11.670 1.00 90.94 100 ASP A O 1
ATOM 764 N N . GLN A 1 101 ? -12.279 -0.042 -12.527 1.00 87.62 101 GLN A N 1
ATOM 765 C CA . GLN A 1 101 ? -12.372 0.627 -11.228 1.00 87.62 101 GLN A CA 1
ATOM 766 C C . GLN A 1 101 ? -13.523 0.057 -10.387 1.00 87.62 101 GLN A C 1
ATOM 768 O O . GLN A 1 101 ? -13.334 -0.230 -9.204 1.00 87.62 101 GLN A O 1
ATOM 773 N N . ALA A 1 102 ? -14.697 -0.164 -10.989 1.00 90.38 102 ALA A N 1
ATOM 774 C CA . ALA A 1 102 ? -15.835 -0.769 -10.302 1.00 90.38 102 ALA A CA 1
ATOM 775 C C . ALA A 1 102 ? -15.529 -2.203 -9.841 1.00 90.38 102 ALA A C 1
ATOM 777 O O . ALA A 1 102 ? -15.838 -2.559 -8.703 1.00 90.38 102 ALA A O 1
ATOM 778 N N . VAL A 1 103 ? -14.869 -3.009 -10.679 1.00 93.12 103 VAL A N 1
ATOM 779 C CA . VAL A 1 103 ? -14.428 -4.365 -10.318 1.00 93.12 103 VAL A CA 1
ATOM 780 C C . VAL A 1 103 ? -13.454 -4.322 -9.143 1.00 93.12 103 VAL A C 1
ATOM 782 O O . VAL A 1 103 ? -13.643 -5.063 -8.180 1.00 93.12 103 VAL A O 1
ATOM 785 N N . ALA A 1 104 ? -12.459 -3.431 -9.167 1.00 88.44 104 ALA A N 1
ATOM 786 C CA . ALA A 1 104 ? -11.503 -3.285 -8.071 1.00 88.44 104 ALA A CA 1
ATOM 787 C C . ALA A 1 104 ? -12.202 -2.948 -6.744 1.00 88.44 104 ALA A C 1
ATOM 789 O O . ALA A 1 104 ? -11.921 -3.565 -5.716 1.00 88.44 104 ALA A O 1
ATOM 790 N N . VAL A 1 105 ? -13.164 -2.022 -6.780 1.00 88.69 105 VAL A N 1
ATOM 791 C CA . VAL A 1 105 ? -13.978 -1.650 -5.617 1.00 88.69 105 VAL A CA 1
ATOM 792 C C . VAL A 1 105 ? -14.788 -2.847 -5.108 1.00 88.69 105 VAL A C 1
ATOM 794 O O . VAL A 1 105 ? -14.735 -3.153 -3.918 1.00 88.69 105 VAL A O 1
ATOM 797 N N . ILE A 1 106 ? -15.483 -3.571 -5.991 1.00 93.31 106 ILE A N 1
ATOM 798 C CA . ILE A 1 106 ? -16.280 -4.754 -5.625 1.00 93.31 106 ILE A CA 1
ATOM 799 C C . ILE A 1 106 ? -15.406 -5.842 -4.995 1.00 93.31 106 ILE A C 1
ATOM 801 O O . ILE A 1 106 ? -15.798 -6.423 -3.986 1.00 93.31 106 ILE A O 1
ATOM 805 N N . VAL A 1 107 ? -14.222 -6.110 -5.549 1.00 92.56 107 VAL A N 1
ATOM 806 C CA . VAL A 1 107 ? -13.296 -7.121 -5.017 1.00 92.56 107 VAL A CA 1
ATOM 807 C C . VAL A 1 107 ? -12.790 -6.724 -3.631 1.00 92.56 107 VAL A C 1
ATOM 809 O O . VAL A 1 107 ? -12.824 -7.549 -2.717 1.00 92.56 107 VAL A O 1
ATOM 812 N N . LEU A 1 108 ? -12.382 -5.465 -3.442 1.00 89.38 108 LEU A N 1
ATOM 813 C CA . LEU A 1 108 ? -11.937 -4.961 -2.140 1.00 89.38 108 LEU A CA 1
ATOM 814 C C . LEU A 1 108 ? -13.040 -5.084 -1.082 1.00 89.38 108 LEU A C 1
ATOM 816 O O . LEU A 1 108 ? -12.791 -5.595 0.013 1.00 89.38 108 LEU A O 1
ATOM 820 N N . PHE A 1 109 ? -14.270 -4.682 -1.413 1.00 90.38 109 PHE A N 1
ATOM 821 C CA . PHE A 1 109 ? -15.413 -4.842 -0.513 1.00 90.38 109 PHE A CA 1
ATOM 822 C C . PHE A 1 109 ? -15.762 -6.311 -0.265 1.00 90.38 109 PHE A C 1
ATOM 824 O O . PHE A 1 109 ? -16.043 -6.673 0.874 1.00 90.38 109 PHE A O 1
ATOM 831 N N . GLY A 1 110 ? -15.705 -7.166 -1.287 1.00 91.44 110 GLY A N 1
ATOM 832 C CA . GLY A 1 110 ? -16.000 -8.593 -1.172 1.00 91.44 110 GLY A CA 1
ATOM 833 C C . GLY A 1 110 ? -15.046 -9.317 -0.222 1.00 91.44 110 GLY A C 1
ATOM 834 O O . GLY A 1 110 ? -15.497 -10.063 0.646 1.00 91.44 110 GLY A O 1
ATOM 835 N N . ILE A 1 111 ? -13.741 -9.050 -0.331 1.00 88.00 111 ILE A N 1
ATOM 836 C CA . ILE A 1 111 ? -12.726 -9.619 0.571 1.00 88.00 111 ILE A CA 1
ATOM 837 C C . ILE A 1 111 ? -12.909 -9.078 1.993 1.00 88.00 111 ILE A C 1
ATOM 839 O O . ILE A 1 111 ? -12.910 -9.852 2.950 1.00 88.00 111 ILE A O 1
ATOM 843 N N . SER A 1 112 ? -13.120 -7.765 2.133 1.00 85.88 112 SER A N 1
ATOM 844 C CA . SER A 1 112 ? -13.320 -7.125 3.441 1.00 85.88 112 SER A CA 1
ATOM 845 C C . SER A 1 112 ? -14.560 -7.675 4.154 1.00 85.88 112 SER A C 1
ATOM 847 O O . SER A 1 112 ? -14.511 -7.994 5.340 1.00 85.88 112 SER A O 1
ATOM 849 N N . TRP A 1 113 ? -15.659 -7.852 3.415 1.00 88.31 113 TRP A N 1
ATOM 850 C CA . TRP A 1 113 ? -16.896 -8.454 3.907 1.00 88.31 113 TRP A CA 1
ATOM 851 C C . TRP A 1 113 ? -16.705 -9.910 4.333 1.00 88.31 113 TRP A C 1
ATOM 853 O O . TRP A 1 113 ? -17.177 -10.298 5.401 1.00 88.31 113 TRP A O 1
ATOM 863 N N . LEU A 1 114 ? -16.010 -10.716 3.522 1.00 87.94 114 LEU A N 1
ATOM 864 C CA . LEU A 1 114 ? -15.745 -12.119 3.841 1.00 87.94 114 LEU A CA 1
ATOM 865 C C . LEU A 1 114 ? -14.980 -12.238 5.163 1.00 87.94 114 LEU A C 1
ATOM 867 O O . LEU A 1 114 ? -15.415 -12.977 6.039 1.00 87.94 114 LEU A O 1
ATOM 871 N N . ILE A 1 115 ? -13.902 -11.464 5.321 1.00 84.38 115 ILE A N 1
ATOM 872 C CA . ILE A 1 115 ? -13.064 -11.470 6.527 1.00 84.38 115 ILE A CA 1
ATOM 873 C C . ILE A 1 115 ? -13.852 -11.026 7.755 1.00 84.38 115 ILE A C 1
ATOM 875 O O . ILE A 1 115 ? -13.740 -11.658 8.805 1.00 84.38 115 ILE A O 1
ATOM 879 N N . PHE A 1 116 ? -14.662 -9.974 7.624 1.00 83.12 116 PHE A N 1
ATOM 880 C CA . PHE A 1 116 ? -15.505 -9.503 8.718 1.00 83.12 116 PHE A CA 1
ATOM 881 C C . PHE A 1 116 ? -16.547 -10.551 9.123 1.00 83.12 116 PHE A C 1
ATOM 883 O O . PHE A 1 116 ? -16.767 -10.779 10.304 1.00 83.12 116 PHE A O 1
ATOM 890 N N . ARG A 1 117 ? -17.159 -11.237 8.153 1.00 85.69 117 ARG A N 1
ATOM 891 C CA . ARG A 1 117 ? -18.164 -12.272 8.419 1.00 85.69 117 ARG A CA 1
ATOM 892 C C . ARG A 1 117 ? -17.573 -13.533 9.054 1.00 85.69 117 ARG A C 1
ATOM 894 O O . ARG A 1 117 ? -18.275 -14.199 9.804 1.00 85.69 117 ARG A O 1
ATOM 901 N N . THR A 1 118 ? -16.347 -13.915 8.703 1.00 82.06 118 THR A N 1
ATOM 902 C CA . THR A 1 118 ? -15.734 -15.153 9.213 1.00 82.06 118 THR A CA 1
ATOM 903 C C . THR A 1 118 ? -15.031 -14.980 10.554 1.00 82.06 118 THR A C 1
ATOM 905 O O . THR A 1 118 ? -14.855 -15.975 11.248 1.00 82.06 118 THR A O 1
ATOM 908 N N . ASN A 1 119 ? -14.613 -13.758 10.901 1.00 66.62 119 ASN A N 1
ATOM 909 C CA . ASN A 1 119 ? -13.828 -13.467 12.110 1.00 66.62 119 ASN A CA 1
ATOM 910 C C . ASN A 1 119 ? -14.532 -12.507 13.090 1.00 66.62 119 ASN A C 1
ATOM 912 O O . ASN A 1 119 ? -13.907 -12.071 14.058 1.00 66.62 119 ASN A O 1
ATOM 916 N N . GLY A 1 120 ? -15.788 -12.141 12.812 1.00 52.94 120 GLY A N 1
ATOM 917 C CA . GLY A 1 120 ? -16.659 -11.343 13.681 1.00 52.94 120 GLY A CA 1
ATOM 918 C C . GLY A 1 120 ? -17.581 -12.187 14.549 1.00 52.94 120 GLY A C 1
ATOM 919 O O . GLY A 1 120 ? -17.840 -13.357 14.186 1.00 52.94 120 GLY A O 1
#

Sequence (120 aa):
MEQIGSYAVIVILTILSGIGDAQGFLHAARMWQSGKLIWVEMGLSALGFAIGIALYWLALRSMNTVGITSPEIQTVTWFAVTLISVALVSGSFLKWTLLDQAVAVIVLFGISWLIFRTNG

Radius of gyration: 16.22 Å; Cα contacts (8 Å, |Δi|>4): 129; chains: 1; bounding box: 39×28×42 Å

pLDDT: mean 92.13, std 8.22, range [52.94, 98.5]